Protein AF-A0A0J1FEJ3-F1 (afdb_monomer_lite)

Structure (mmCIF, N/CA/C/O backbone):
data_AF-A0A0J1FEJ3-F1
#
_entry.id   AF-A0A0J1FEJ3-F1
#
loop_
_atom_site.group_PDB
_atom_site.id
_atom_site.type_symbol
_atom_site.label_atom_id
_atom_site.label_alt_id
_atom_site.label_comp_id
_atom_site.label_asym_id
_atom_site.label_entity_id
_atom_site.label_seq_id
_atom_site.pdbx_PDB_ins_code
_atom_site.Cartn_x
_atom_site.Cartn_y
_atom_site.Cartn_z
_atom_site.occupancy
_atom_site.B_iso_or_equiv
_atom_site.auth_seq_id
_atom_site.auth_comp_id
_atom_site.auth_asym_id
_atom_site.auth_atom_id
_atom_site.pdbx_PDB_model_num
ATOM 1 N N . MET A 1 1 ? 20.221 -10.040 -23.726 1.00 47.25 1 MET A N 1
ATOM 2 C CA . MET A 1 1 ? 20.511 -10.314 -22.304 1.00 47.25 1 MET A CA 1
ATOM 3 C C . MET A 1 1 ? 20.178 -9.052 -21.516 1.00 47.25 1 MET A C 1
ATOM 5 O O . MET A 1 1 ? 21.054 -8.226 -21.328 1.00 47.25 1 MET A O 1
ATOM 9 N N . TYR A 1 2 ? 18.918 -8.861 -21.122 1.00 53.72 2 TYR A N 1
ATOM 10 C CA . TYR A 1 2 ? 18.573 -7.874 -20.096 1.00 53.72 2 TYR A CA 1
ATOM 11 C C . TYR A 1 2 ? 18.301 -8.667 -18.825 1.00 53.72 2 TYR A C 1
ATOM 13 O O . TYR A 1 2 ? 17.327 -9.410 -18.735 1.00 53.72 2 TYR A O 1
ATOM 21 N N . LYS A 1 3 ? 19.279 -8.619 -17.920 1.00 63.59 3 LYS A N 1
ATOM 22 C CA . LYS A 1 3 ? 19.175 -9.148 -16.562 1.00 63.59 3 LYS A CA 1
ATOM 23 C C . LYS A 1 3 ? 18.180 -8.227 -15.849 1.00 63.59 3 LYS A C 1
ATOM 25 O O . LYS A 1 3 ? 18.322 -7.019 -15.983 1.00 63.59 3 LYS A O 1
ATOM 30 N N . GLY A 1 4 ? 17.125 -8.782 -15.256 1.00 76.94 4 GLY A N 1
ATOM 31 C CA . GLY A 1 4 ? 15.961 -8.013 -14.793 1.00 76.94 4 GLY A CA 1
ATOM 32 C C . GLY A 1 4 ? 16.314 -6.800 -13.926 1.00 76.94 4 GLY A C 1
ATOM 33 O O . GLY A 1 4 ? 17.322 -6.819 -13.231 1.00 76.94 4 GLY A O 1
ATOM 34 N N . THR A 1 5 ? 15.472 -5.766 -13.970 1.00 86.62 5 THR A N 1
ATOM 35 C CA . THR A 1 5 ? 15.594 -4.561 -13.135 1.00 86.62 5 THR A CA 1
ATOM 36 C C . THR A 1 5 ? 14.705 -4.653 -11.894 1.00 86.62 5 THR A C 1
ATOM 38 O O . THR A 1 5 ? 13.723 -5.399 -11.881 1.00 86.62 5 THR A O 1
ATOM 41 N N . GLY A 1 6 ? 15.055 -3.912 -10.845 1.00 90.25 6 GLY A N 1
ATOM 42 C CA . GLY A 1 6 ? 14.277 -3.790 -9.618 1.00 90.25 6 GLY A CA 1
ATOM 43 C C . GLY A 1 6 ? 14.161 -2.332 -9.189 1.00 90.25 6 GLY A C 1
ATOM 44 O O . GLY A 1 6 ? 15.028 -1.515 -9.497 1.00 90.25 6 GLY A O 1
ATOM 45 N N . PHE A 1 7 ? 13.090 -2.019 -8.461 1.00 93.88 7 PHE A N 1
ATOM 46 C CA . PHE A 1 7 ? 12.863 -0.700 -7.883 1.00 93.88 7 PHE A CA 1
ATOM 47 C C . PHE A 1 7 ? 12.732 -0.805 -6.368 1.00 93.88 7 PHE A C 1
ATOM 49 O O . PHE A 1 7 ? 12.024 -1.668 -5.848 1.00 93.88 7 PHE A O 1
ATOM 56 N N . LEU A 1 8 ? 13.398 0.104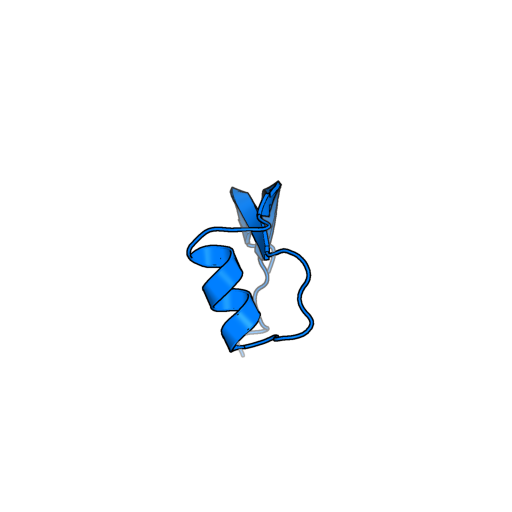 -5.667 1.00 92.31 8 LEU A N 1
ATOM 57 C CA . LEU A 1 8 ? 13.183 0.376 -4.259 1.00 92.31 8 LEU A CA 1
ATOM 58 C C . LEU A 1 8 ? 12.215 1.555 -4.149 1.00 92.31 8 LEU A C 1
ATOM 60 O O . LEU A 1 8 ? 12.547 2.674 -4.526 1.00 92.31 8 LEU A O 1
ATOM 64 N N . ILE A 1 9 ? 11.021 1.295 -3.626 1.00 95.19 9 ILE A N 1
ATOM 65 C CA . ILE A 1 9 ? 10.001 2.317 -3.385 1.00 95.19 9 ILE A CA 1
ATOM 66 C C . ILE A 1 9 ? 9.994 2.637 -1.893 1.00 95.19 9 ILE A C 1
ATOM 68 O O . ILE A 1 9 ? 9.922 1.728 -1.062 1.00 95.19 9 ILE A O 1
ATOM 72 N N . LYS A 1 10 ? 10.054 3.924 -1.553 1.00 96.62 10 LYS A N 1
ATOM 73 C CA . LYS A 1 10 ? 9.868 4.422 -0.186 1.00 96.62 10 LYS A CA 1
ATOM 74 C C . LYS A 1 10 ? 8.639 5.309 -0.150 1.00 96.62 10 LYS A C 1
ATOM 76 O O . LYS A 1 10 ? 8.355 6.029 -1.106 1.00 96.62 10 LYS A O 1
ATOM 81 N N . GLY A 1 11 ? 7.907 5.240 0.948 1.00 96.06 11 GLY A N 1
ATOM 82 C CA . GLY A 1 11 ? 6.669 5.976 1.096 1.00 96.06 11 GLY A CA 1
ATOM 83 C C . GLY A 1 11 ? 6.022 5.763 2.451 1.00 96.06 11 GLY A C 1
ATOM 84 O O . GLY A 1 11 ? 6.479 4.952 3.260 1.00 96.06 11 GLY A O 1
ATOM 85 N N . SER A 1 12 ? 4.922 6.472 2.657 1.00 96.69 12 SER A N 1
ATOM 86 C CA . SER A 1 12 ? 4.084 6.369 3.845 1.00 96.69 12 SER A CA 1
ATOM 87 C C . SER A 1 12 ? 2.922 5.412 3.595 1.00 96.69 12 SER A C 1
ATOM 89 O O . SER A 1 12 ? 2.332 5.413 2.516 1.00 96.69 12 SER A O 1
ATOM 91 N N . ALA A 1 13 ? 2.575 4.596 4.590 1.00 95.94 13 ALA A N 1
ATOM 92 C CA . ALA A 1 13 ? 1.526 3.589 4.458 1.00 95.94 13 ALA A CA 1
ATOM 93 C C . ALA A 1 13 ? 0.326 3.873 5.370 1.00 95.94 13 ALA A C 1
ATOM 95 O O . ALA A 1 13 ? 0.491 4.259 6.529 1.00 95.94 13 ALA A O 1
ATOM 96 N N . SER A 1 14 ? -0.881 3.621 4.865 1.00 95.81 14 SER A N 1
ATOM 97 C CA . SER A 1 14 ? -2.133 3.705 5.616 1.00 95.81 14 SER A CA 1
ATOM 98 C C . SER A 1 14 ? -3.017 2.482 5.361 1.00 95.81 14 SER A C 1
ATOM 100 O O . SER A 1 14 ? -2.986 1.864 4.296 1.00 95.81 14 SER A O 1
ATOM 102 N N . PHE A 1 15 ? -3.798 2.098 6.372 1.00 96.56 15 PHE A N 1
ATOM 103 C CA . PHE A 1 15 ? -4.766 1.010 6.254 1.00 96.56 15 PHE A CA 1
ATOM 104 C C . PHE A 1 15 ? -6.155 1.582 5.994 1.00 96.56 15 PHE A C 1
ATOM 106 O O . PHE A 1 15 ? -6.736 2.217 6.875 1.00 96.56 15 PHE A O 1
ATOM 113 N N . LEU A 1 16 ? -6.696 1.301 4.813 1.00 96.06 16 LEU A N 1
ATOM 114 C CA . LEU A 1 16 ? -8.052 1.664 4.416 1.00 96.06 16 LEU A CA 1
ATOM 115 C C . LEU A 1 16 ? -8.990 0.494 4.714 1.00 96.06 16 LEU A C 1
ATOM 117 O O . LEU A 1 16 ? -8.749 -0.627 4.268 1.00 96.06 16 LEU A O 1
ATOM 121 N N . LYS A 1 17 ? -10.037 0.730 5.505 1.00 95.81 17 LYS A N 1
ATOM 122 C CA . LYS A 1 17 ? -11.035 -0.296 5.875 1.00 95.81 17 LYS A CA 1
ATOM 123 C C . LYS A 1 17 ? -12.380 -0.102 5.174 1.00 95.81 17 LYS A C 1
ATOM 125 O O . LYS A 1 17 ? -13.282 -0.906 5.371 1.00 95.81 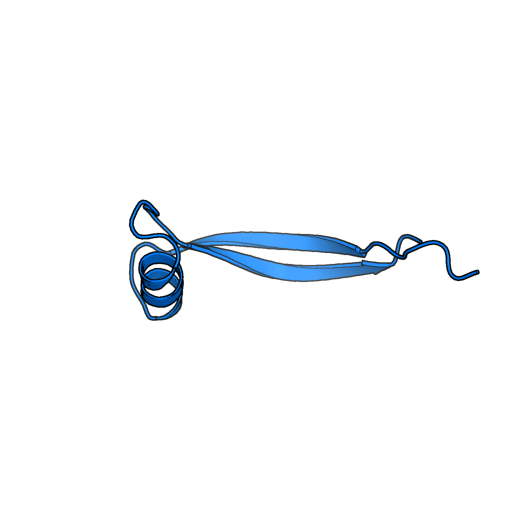17 LYS A O 1
ATOM 130 N N . ASP A 1 18 ? -12.493 0.966 4.400 1.00 93.94 18 ASP A N 1
ATOM 131 C CA . ASP A 1 18 ? -13.648 1.371 3.615 1.00 93.94 18 ASP A CA 1
ATOM 132 C C . ASP A 1 18 ? -13.155 2.163 2.388 1.00 93.94 18 ASP A C 1
ATOM 134 O O . ASP A 1 18 ? -11.951 2.401 2.233 1.00 93.94 18 ASP A O 1
ATOM 138 N N . GLY A 1 19 ? -14.075 2.514 1.489 1.00 94.69 19 GLY A N 1
ATOM 139 C CA . GLY A 1 19 ? -13.773 3.257 0.265 1.00 94.69 19 GLY A CA 1
ATOM 140 C C . GLY A 1 19 ? -13.469 2.371 -0.946 1.00 94.69 19 GLY A C 1
ATOM 141 O O . GLY A 1 19 ? -13.343 1.149 -0.846 1.00 94.69 19 GLY A O 1
ATOM 142 N N . SER A 1 20 ? -13.365 3.001 -2.118 1.00 95.38 20 SER A N 1
ATOM 143 C CA . SER A 1 20 ? -13.219 2.319 -3.413 1.00 95.38 20 SER A CA 1
ATOM 144 C C . SER A 1 20 ? -12.017 1.378 -3.476 1.00 95.38 20 SER A C 1
ATOM 146 O O . SER A 1 20 ? -12.116 0.292 -4.041 1.00 95.38 20 SER A O 1
ATOM 148 N N . GLU A 1 21 ? -10.897 1.766 -2.875 1.00 94.12 21 GLU A N 1
ATOM 149 C CA . GLU A 1 21 ? -9.655 1.000 -2.857 1.00 94.12 21 GLU A CA 1
ATOM 150 C C . GLU A 1 21 ? -9.784 -0.273 -2.017 1.00 94.12 21 GLU A C 1
ATOM 152 O O . GLU A 1 21 ? -9.262 -1.323 -2.397 1.00 94.12 21 GLU A O 1
ATOM 157 N N . PHE A 1 22 ? -10.513 -0.213 -0.898 1.00 95.38 22 PHE A N 1
ATOM 158 C CA . PHE A 1 22 ? -10.797 -1.397 -0.095 1.00 95.38 22 PHE A CA 1
ATOM 159 C C . PHE A 1 22 ? -11.771 -2.340 -0.803 1.00 95.38 22 PHE A C 1
ATOM 161 O O . PHE A 1 22 ? -11.513 -3.542 -0.850 1.00 95.38 22 PHE A O 1
ATOM 168 N N . GLU A 1 23 ? -12.836 -1.809 -1.408 1.00 95.88 23 GLU A N 1
ATOM 169 C CA . GLU A 1 23 ? -13.810 -2.615 -2.155 1.00 95.88 23 GLU A CA 1
ATOM 170 C C . GLU A 1 23 ? -13.163 -3.333 -3.351 1.00 95.88 23 GLU A C 1
ATOM 172 O O . GLU A 1 23 ? -13.418 -4.517 -3.576 1.00 95.88 23 GLU A O 1
ATOM 177 N N . LEU A 1 24 ? -12.246 -2.664 -4.061 1.00 95.69 24 LEU A N 1
ATOM 178 C 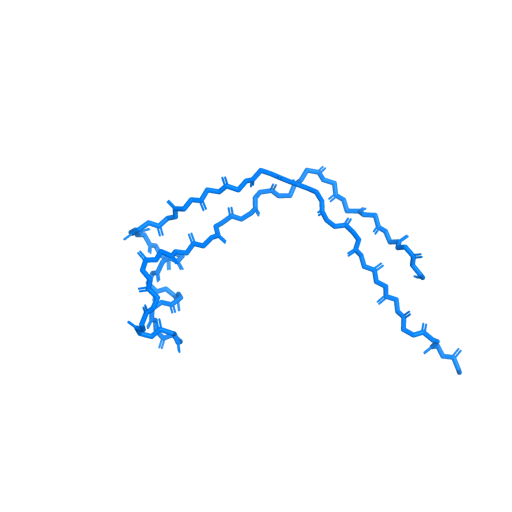CA . LEU A 1 24 ? -11.428 -3.276 -5.115 1.00 95.69 24 LEU A CA 1
ATOM 179 C C . LEU A 1 24 ? -10.608 -4.460 -4.589 1.00 95.69 24 LEU A C 1
ATOM 181 O O . LEU A 1 24 ? -10.616 -5.534 -5.190 1.00 95.69 24 LEU A O 1
ATOM 185 N N . MET A 1 25 ? -9.943 -4.296 -3.441 1.00 96.06 25 MET A N 1
ATOM 186 C CA . MET A 1 25 ? -9.191 -5.389 -2.819 1.00 96.06 25 MET A CA 1
ATOM 187 C C . MET A 1 25 ? -10.102 -6.513 -2.325 1.00 96.06 25 MET A C 1
ATOM 189 O O . MET A 1 25 ? -9.713 -7.673 -2.395 1.00 96.06 25 MET A O 1
ATOM 193 N N . LYS A 1 26 ? -11.315 -6.213 -1.853 1.00 94.81 26 LYS A N 1
ATOM 194 C CA . LYS A 1 26 ? -12.289 -7.227 -1.416 1.00 94.81 26 LYS A CA 1
ATOM 195 C C . LYS A 1 26 ? -12.879 -8.023 -2.568 1.00 94.81 26 LYS A C 1
ATOM 197 O O . LYS A 1 26 ? -13.182 -9.198 -2.370 1.00 94.81 26 LYS A O 1
ATOM 202 N N . ALA A 1 27 ? -13.031 -7.409 -3.739 1.00 96.25 27 ALA A N 1
ATOM 203 C CA . ALA A 1 27 ? -13.515 -8.089 -4.934 1.00 96.25 27 ALA A CA 1
ATOM 204 C C . ALA A 1 27 ? -12.558 -9.210 -5.375 1.00 96.25 27 ALA A C 1
ATOM 206 O O . ALA A 1 27 ? -13.012 -10.299 -5.718 1.00 96.25 27 ALA A O 1
ATOM 207 N N . GLU A 1 28 ? -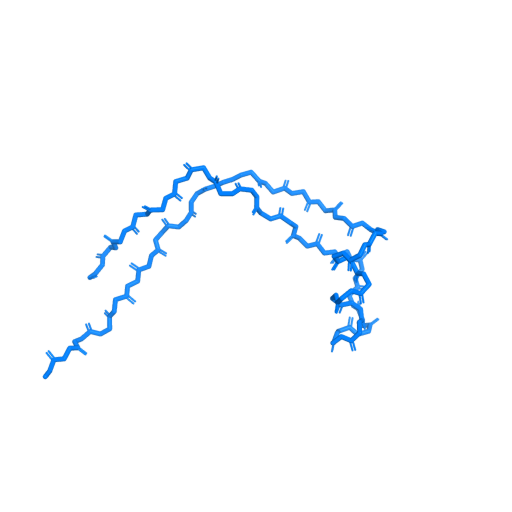11.246 -8.967 -5.314 1.00 96.06 28 GLU A N 1
ATOM 208 C CA . GLU A 1 28 ? -10.224 -9.964 -5.668 1.00 96.06 28 GLU A CA 1
ATOM 209 C C . GLU A 1 28 ? -9.834 -10.860 -4.478 1.00 96.06 28 GLU A C 1
ATOM 211 O O . GLU A 1 28 ? -9.639 -12.068 -4.624 1.00 96.06 28 GLU A O 1
ATOM 216 N N . PHE A 1 29 ? -9.803 -10.293 -3.269 1.00 96.12 29 PHE A N 1
ATOM 217 C CA . PHE A 1 29 ? -9.438 -10.968 -2.024 1.00 96.12 29 PHE A CA 1
ATOM 218 C C . PHE A 1 29 ? -10.542 -10.805 -0.964 1.00 96.12 29 PHE A C 1
ATOM 220 O O . PHE A 1 29 ? -10.420 -9.991 -0.044 1.00 96.12 29 PHE A O 1
ATOM 227 N N . PRO A 1 30 ? -11.610 -11.626 -0.997 1.00 93.69 30 PRO A N 1
ATOM 228 C CA . PRO A 1 30 ? -12.739 -11.502 -0.067 1.00 93.69 30 PRO A CA 1
ATOM 229 C C . PRO A 1 30 ? -12.367 -11.645 1.416 1.00 93.69 30 PRO A C 1
ATOM 231 O O . PRO A 1 30 ? -13.086 -11.161 2.291 1.00 93.69 30 PRO A O 1
ATOM 234 N N . TRP A 1 31 ? -11.233 -12.278 1.720 1.00 95.62 31 TRP A N 1
ATOM 235 C CA . TRP A 1 31 ? -10.691 -12.429 3.073 1.00 95.62 31 TRP A CA 1
ATOM 236 C C . TRP A 1 31 ? -9.916 -11.196 3.570 1.00 95.62 31 TRP A C 1
ATOM 238 O O . TRP A 1 31 ? -9.585 -11.128 4.755 1.00 95.62 31 TRP A O 1
ATOM 248 N N . ALA A 1 32 ? -9.627 -10.214 2.707 1.00 95.19 32 ALA A N 1
ATOM 249 C CA . ALA A 1 32 ? -8.920 -9.003 3.100 1.00 95.19 32 ALA A CA 1
ATOM 250 C C . ALA A 1 32 ? -9.702 -8.237 4.184 1.00 95.19 32 ALA A C 1
ATOM 252 O O . ALA A 1 32 ? -10.934 -8.143 4.162 1.00 95.19 32 ALA A O 1
ATOM 253 N N . ARG A 1 33 ? -8.967 -7.695 5.161 1.00 95.06 33 ARG A N 1
ATOM 254 C CA . ARG A 1 33 ? -9.520 -6.923 6.294 1.00 95.06 33 ARG A CA 1
ATOM 255 C C . ARG A 1 33 ? -9.312 -5.412 6.174 1.00 95.06 33 ARG A C 1
ATOM 257 O O . ARG A 1 33 ? -9.886 -4.660 6.951 1.00 95.06 33 ARG A O 1
ATOM 264 N N . ALA A 1 34 ? -8.425 -5.004 5.273 1.00 95.25 34 ALA A N 1
ATOM 265 C CA . ALA A 1 34 ? -8.099 -3.629 4.924 1.00 95.25 34 ALA A CA 1
ATOM 266 C C . ALA A 1 34 ? -7.288 -3.642 3.615 1.00 95.25 34 ALA A C 1
ATOM 268 O O . ALA A 1 34 ? -6.637 -4.647 3.319 1.00 95.25 34 ALA A O 1
ATOM 269 N N . ALA A 1 35 ? -7.281 -2.533 2.882 1.00 96.50 35 ALA A N 1
ATOM 270 C CA . ALA A 1 35 ? -6.323 -2.259 1.820 1.00 96.50 35 ALA A CA 1
ATOM 271 C C . ALA A 1 35 ? -5.133 -1.484 2.400 1.00 96.50 35 ALA A C 1
ATOM 273 O O . ALA A 1 35 ? -5.313 -0.536 3.167 1.00 96.50 35 ALA A O 1
ATOM 274 N N . LEU A 1 36 ? -3.914 -1.903 2.062 1.00 95.88 36 LEU A N 1
ATOM 275 C CA . LEU A 1 36 ? -2.702 -1.161 2.398 1.00 95.88 36 LEU A CA 1
ATOM 276 C C . LEU A 1 36 ? -2.436 -0.154 1.279 1.00 95.88 36 LEU A C 1
ATOM 278 O O . LEU A 1 36 ? -1.964 -0.532 0.209 1.00 95.88 36 LEU A O 1
ATOM 282 N N . ALA A 1 37 ? -2.741 1.113 1.526 1.00 95.44 37 ALA A N 1
ATOM 283 C CA . ALA A 1 37 ? -2.411 2.190 0.609 1.00 95.44 37 ALA A CA 1
ATOM 284 C C . ALA A 1 37 ? -0.998 2.690 0.920 1.00 95.44 37 ALA A C 1
ATOM 286 O O . ALA A 1 37 ? -0.703 3.068 2.054 1.00 95.44 37 ALA A O 1
ATOM 287 N N . VAL A 1 38 ? -0.119 2.670 -0.081 1.00 96.06 38 VAL A N 1
ATOM 288 C CA . VAL A 1 38 ? 1.243 3.203 0.028 1.00 96.06 38 VAL A CA 1
ATOM 289 C C . VAL A 1 38 ? 1.330 4.465 -0.818 1.00 96.06 38 VAL A C 1
ATOM 291 O O . VAL A 1 38 ? 1.244 4.407 -2.043 1.00 96.06 38 VAL A O 1
ATOM 294 N N . THR A 1 39 ? 1.517 5.605 -0.161 1.00 95.81 39 THR A N 1
ATOM 295 C CA . THR A 1 39 ? 1.809 6.880 -0.815 1.00 95.81 39 THR A CA 1
ATOM 296 C C . THR A 1 39 ? 3.300 6.950 -1.085 1.00 95.81 39 THR A C 1
ATOM 298 O O . THR A 1 39 ? 4.103 7.004 -0.156 1.00 95.81 39 THR A O 1
ATOM 301 N N . ILE A 1 40 ? 3.669 6.929 -2.360 1.00 96.75 40 ILE A N 1
ATOM 302 C CA . ILE A 1 40 ? 5.064 6.912 -2.799 1.00 96.75 40 ILE A CA 1
ATOM 303 C C . ILE A 1 40 ? 5.709 8.283 -2.573 1.00 96.75 40 ILE A C 1
ATOM 305 O O . ILE A 1 40 ? 5.188 9.303 -3.017 1.00 96.75 40 ILE A O 1
ATOM 309 N N . GLU A 1 41 ? 6.874 8.281 -1.933 1.00 96.12 41 GLU A N 1
ATOM 310 C CA . GLU A 1 41 ? 7.718 9.460 -1.711 1.00 96.12 41 GLU A CA 1
ATOM 311 C C . GLU A 1 41 ? 8.984 9.414 -2.573 1.00 96.12 41 GLU A C 1
ATOM 313 O O . GLU A 1 41 ? 9.412 10.439 -3.101 1.00 96.12 41 GLU A O 1
ATOM 318 N N . SER A 1 42 ? 9.575 8.228 -2.759 1.00 95.06 42 SER A N 1
ATOM 319 C CA . 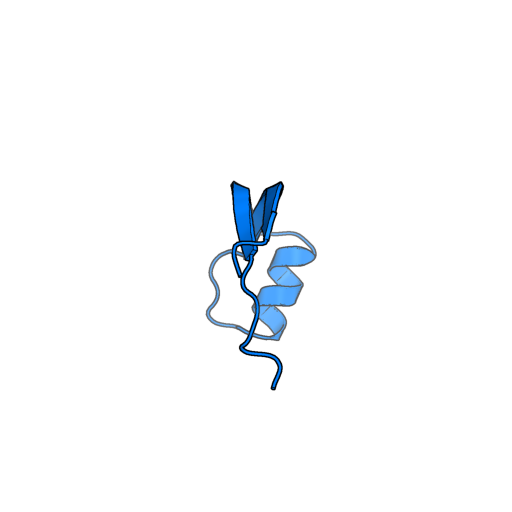SER A 1 42 ? 10.705 8.034 -3.668 1.00 95.06 42 SER A CA 1
ATOM 320 C C . SER A 1 42 ? 10.648 6.684 -4.374 1.00 95.06 42 SER A C 1
ATOM 322 O O . SER A 1 42 ? 10.105 5.705 -3.855 1.00 95.06 42 SER A O 1
ATOM 324 N N . VAL A 1 43 ? 11.235 6.642 -5.569 1.00 93.81 43 VAL A N 1
ATOM 325 C CA . VAL A 1 43 ? 11.403 5.430 -6.372 1.00 93.81 43 VAL A CA 1
ATOM 326 C C . VAL A 1 43 ? 12.823 5.420 -6.918 1.00 93.81 43 VAL A C 1
ATOM 328 O O . VAL A 1 43 ? 13.193 6.296 -7.695 1.00 93.81 43 VAL A O 1
ATOM 331 N N . ASP A 1 44 ? 13.601 4.421 -6.524 1.00 92.44 44 ASP A N 1
ATOM 332 C CA . ASP A 1 44 ? 14.995 4.254 -6.921 1.00 92.44 44 ASP A CA 1
ATOM 333 C C . ASP A 1 44 ? 15.142 2.964 -7.743 1.00 92.44 44 ASP A C 1
ATOM 335 O O . ASP A 1 44 ? 14.840 1.879 -7.246 1.00 92.44 44 ASP A O 1
ATOM 339 N N . GLN A 1 45 ? 15.605 3.049 -8.994 1.00 88.81 45 GLN A N 1
ATOM 340 C CA . GLN A 1 45 ? 15.928 1.861 -9.795 1.00 88.81 45 GLN A CA 1
ATOM 341 C C . GLN A 1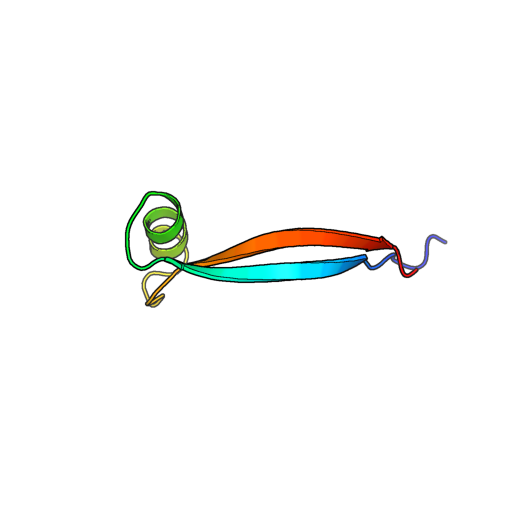 45 ? 17.289 1.313 -9.357 1.00 88.81 45 GLN A C 1
ATOM 343 O O . GLN A 1 45 ? 18.301 2.006 -9.456 1.00 88.81 45 GLN A O 1
ATOM 348 N N . THR A 1 46 ? 17.318 0.080 -8.858 1.00 82.31 46 THR A N 1
ATOM 349 C CA . THR A 1 46 ? 18.512 -0.498 -8.225 1.00 82.31 46 THR A CA 1
ATOM 350 C C . THR A 1 46 ? 19.272 -1.492 -9.103 1.00 82.31 46 THR A C 1
ATOM 352 O O . THR A 1 46 ? 20.382 -1.869 -8.726 1.00 82.31 46 THR A O 1
ATOM 355 N N . LEU A 1 47 ? 18.721 -1.895 -10.259 1.00 72.69 47 LEU A N 1
ATOM 356 C CA . LEU A 1 47 ? 19.361 -2.803 -11.226 1.00 72.69 47 LEU A CA 1
ATOM 357 C C . LEU A 1 47 ? 19.196 -2.355 -12.684 1.00 72.69 47 LEU A C 1
ATOM 359 O O . LEU A 1 47 ? 18.123 -1.797 -13.025 1.00 72.69 47 LEU A O 1
#

pLDDT: mean 91.2, std 10.77, range [47.25, 96.75]

Radius of gyration: 14.68 Å; chains: 1; bounding box: 34×22×29 Å

Foldseek 3Di:
DDDDKDKDWDFDKDWAQDDPQQVVCCVVVVPDRTDIDTDTDDIDIDD

Secondary structure (DSSP, 8-state):
--PPP-EEEEEEEEEESSSHHHHHHHHH-TT-S-EEEEEEEEEEE--

Sequence (47 aa):
MYKGTGFLIKGSASFLKDGSEFELMKAEFPWARAALAVTIESVDQTL